Protein AF-A0A929W4K8-F1 (afdb_monomer_lite)

Radius of gyration: 15.72 Å; chains: 1; bounding box: 35×39×40 Å

Foldseek 3Di:
DLVLLLVLCLLLLNQDLVFQQQWFDDDPQWTWDQRPVHRDIDTAHHDPSNVVSLVVQQDDDGTSGCQQPPHDPVVSQVVSLVVQLPDPDPCSNVDHSNVSNVLLLVLLVVVVLDPVLNCVSVVHDPPDPVNVPDDDDVVSVNVSSVVSCCCVPVVD

Secondary structure (DSSP, 8-state):
-HHHHHHHHHHTTS--HHHHTT----BTTEEEEE-TTT--EEEEE--HHHHHHHHHTB--TT-SB-TTTTS-HHHHHHHHHHHHHTSSSTTGGG--TTHHHHHHHHHHHHTT--HHHHHHHTT----SGGGGT----THHHHHHHHHHHHHHHT--

Structure (mmCIF, N/CA/C/O backbone):
data_AF-A0A929W4K8-F1
#
_entry.id   AF-A0A929W4K8-F1
#
loop_
_atom_site.group_PDB
_atom_site.id
_atom_site.type_symbol
_atom_site.label_atom_id
_atom_site.label_alt_id
_atom_site.label_comp_id
_atom_site.label_asym_id
_atom_site.label_entity_id
_atom_site.label_seq_id
_atom_site.pdbx_PDB_ins_code
_atom_site.Cartn_x
_atom_site.Cartn_y
_atom_site.Cartn_z
_atom_site.occupancy
_atom_site.B_iso_or_equiv
_atom_site.auth_seq_id
_atom_site.auth_comp_id
_atom_site.auth_asym_id
_atom_site.auth_atom_id
_atom_site.pdbx_PDB_model_num
ATOM 1 N N . MET A 1 1 ? -1.046 -11.020 11.964 1.00 89.56 1 MET A N 1
ATOM 2 C CA . MET A 1 1 ? -1.303 -9.561 11.893 1.00 89.56 1 MET A CA 1
ATOM 3 C C . MET A 1 1 ? -0.158 -8.805 11.230 1.00 89.56 1 MET A C 1
ATOM 5 O O . MET A 1 1 ? -0.407 -8.251 10.179 1.00 89.56 1 MET A O 1
ATOM 9 N N . ALA A 1 2 ? 1.068 -8.761 11.778 1.00 95.50 2 ALA A N 1
ATOM 10 C CA . ALA A 1 2 ? 2.156 -7.945 11.204 1.00 95.50 2 ALA A CA 1
ATOM 11 C C . ALA A 1 2 ? 2.430 -8.232 9.714 1.00 95.50 2 ALA A C 1
ATOM 13 O O . ALA A 1 2 ? 2.463 -7.302 8.911 1.00 95.50 2 ALA A O 1
ATOM 14 N N . LEU A 1 3 ? 2.513 -9.514 9.341 1.00 95.94 3 LEU A N 1
ATOM 15 C CA . LEU A 1 3 ? 2.639 -9.936 7.944 1.00 95.94 3 LEU A CA 1
ATOM 16 C C . LEU A 1 3 ? 1.450 -9.489 7.078 1.00 95.94 3 LEU A C 1
ATOM 18 O O . LEU A 1 3 ? 1.652 -9.049 5.957 1.00 95.94 3 LEU A O 1
ATOM 22 N N . ASP A 1 4 ? 0.223 -9.547 7.594 1.00 97.12 4 ASP A N 1
ATOM 23 C CA . ASP A 1 4 ? -0.969 -9.124 6.848 1.00 97.12 4 ASP A CA 1
ATOM 24 C C . ASP A 1 4 ? -1.026 -7.601 6.667 1.00 97.12 4 ASP A C 1
ATOM 26 O O . ASP A 1 4 ? -1.423 -7.126 5.609 1.00 97.12 4 ASP A O 1
ATOM 30 N N . VAL A 1 5 ? -0.566 -6.826 7.657 1.00 97.25 5 VAL A N 1
ATOM 31 C CA . VAL A 1 5 ? -0.396 -5.369 7.522 1.00 97.25 5 VAL A CA 1
ATOM 32 C C . VAL A 1 5 ? 0.649 -5.061 6.447 1.00 97.25 5 VAL A C 1
ATOM 34 O O . VAL A 1 5 ? 0.425 -4.191 5.608 1.00 97.25 5 VAL A O 1
ATOM 37 N N . PHE A 1 6 ? 1.777 -5.777 6.449 1.00 97.75 6 PHE A N 1
ATOM 38 C CA . PHE A 1 6 ? 2.817 -5.632 5.430 1.00 97.75 6 PHE A CA 1
ATOM 39 C C . PHE A 1 6 ? 2.302 -5.999 4.034 1.00 97.75 6 PHE A C 1
ATOM 41 O O . PHE A 1 6 ? 2.474 -5.223 3.098 1.00 97.75 6 PHE A O 1
ATOM 48 N N . ARG A 1 7 ? 1.610 -7.138 3.906 1.00 97.75 7 ARG A N 1
ATOM 49 C CA . ARG A 1 7 ? 0.981 -7.589 2.658 1.00 97.75 7 ARG A CA 1
ATOM 50 C C . ARG A 1 7 ? -0.026 -6.570 2.153 1.00 97.75 7 ARG A C 1
ATOM 52 O O . ARG A 1 7 ? 0.073 -6.161 1.007 1.00 97.75 7 ARG A O 1
ATOM 59 N N . LEU A 1 8 ? -0.945 -6.102 2.996 1.00 98.19 8 LEU A N 1
ATOM 60 C CA . LEU A 1 8 ? -1.926 -5.108 2.572 1.00 98.19 8 LEU A CA 1
ATOM 61 C C . LEU A 1 8 ? -1.257 -3.783 2.190 1.00 98.19 8 LEU A C 1
ATOM 63 O O . LEU A 1 8 ? -1.659 -3.168 1.209 1.00 98.19 8 LEU A O 1
ATOM 67 N N . SER A 1 9 ? -0.205 -3.367 2.906 1.00 97.88 9 SER A N 1
ATOM 68 C CA . SER A 1 9 ? 0.597 -2.210 2.499 1.00 97.88 9 SER A CA 1
ATOM 69 C C . SER A 1 9 ? 1.176 -2.410 1.096 1.00 97.88 9 SER A C 1
ATOM 71 O O . SER A 1 9 ? 0.989 -1.543 0.249 1.00 97.88 9 SER A O 1
ATOM 73 N N . PHE A 1 10 ? 1.805 -3.558 0.825 1.00 98.56 10 PHE A N 1
ATOM 74 C CA . PHE A 1 10 ? 2.369 -3.910 -0.482 1.00 98.56 10 PHE A CA 1
ATOM 75 C C . PHE A 1 10 ? 1.314 -3.944 -1.600 1.00 98.56 10 PHE A C 1
ATOM 77 O O . PHE A 1 10 ? 1.501 -3.284 -2.619 1.00 98.56 10 PHE A O 1
ATOM 84 N N . LEU A 1 11 ? 0.189 -4.637 -1.387 1.00 98.56 11 LEU A N 1
ATOM 85 C CA . LEU A 1 11 ? -0.920 -4.759 -2.349 1.00 98.56 11 LEU A CA 1
ATOM 86 C C . LEU A 1 11 ? -1.555 -3.401 -2.692 1.00 98.56 11 LEU A C 1
ATOM 88 O O . LEU A 1 11 ? -2.103 -3.216 -3.778 1.00 98.56 11 LEU A O 1
ATOM 92 N N . LEU A 1 12 ? -1.461 -2.441 -1.769 1.00 97.94 12 LEU A N 1
ATOM 93 C CA . LEU A 1 12 ? -1.880 -1.053 -1.946 1.00 97.94 12 LEU A CA 1
ATOM 94 C C . LEU A 1 12 ? -0.695 -0.134 -2.298 1.00 97.94 12 LEU A C 1
ATOM 96 O O . LEU A 1 12 ? -0.652 1.022 -1.870 1.00 97.94 12 LEU A O 1
ATOM 100 N N . ILE A 1 13 ? 0.274 -0.640 -3.072 1.00 97.75 13 ILE A N 1
ATOM 101 C CA . ILE A 1 13 ? 1.399 0.126 -3.643 1.00 97.75 13 ILE A CA 1
ATOM 102 C C . ILE A 1 13 ? 2.283 0.750 -2.543 1.00 97.75 13 ILE A C 1
ATOM 104 O O . ILE A 1 13 ? 2.755 1.891 -2.594 1.00 97.75 13 ILE A O 1
ATOM 108 N N . GLY A 1 14 ? 2.492 -0.003 -1.466 1.00 96.75 14 GLY A N 1
ATOM 109 C CA . GLY A 1 14 ? 3.287 0.432 -0.324 1.00 96.75 14 GLY A CA 1
ATOM 110 C C . GLY A 1 14 ? 2.713 1.662 0.378 1.00 96.75 14 GLY A C 1
ATOM 111 O O . GLY A 1 14 ? 3.471 2.571 0.731 1.00 96.75 14 GLY A O 1
ATOM 112 N N . ILE A 1 15 ? 1.391 1.754 0.545 1.00 96.12 15 ILE A N 1
ATOM 113 C CA . ILE A 1 15 ? 0.732 2.809 1.336 1.00 96.12 15 ILE A CA 1
ATOM 114 C C . ILE A 1 15 ? 1.411 2.973 2.708 1.00 96.12 15 ILE A C 1
ATOM 116 O O . ILE A 1 15 ? 1.808 1.989 3.341 1.00 96.12 15 ILE A O 1
ATOM 120 N N . ASN A 1 16 ? 1.581 4.219 3.181 1.00 93.31 16 ASN A N 1
ATOM 121 C CA . ASN A 1 16 ? 2.207 4.427 4.491 1.00 93.31 16 ASN A CA 1
ATOM 122 C C . ASN A 1 16 ? 1.296 3.893 5.608 1.00 93.31 16 ASN A C 1
ATOM 124 O O . ASN A 1 16 ? 0.077 4.002 5.497 1.00 93.31 16 ASN A O 1
ATOM 128 N N . PRO A 1 17 ? 1.852 3.455 6.748 1.00 93.56 17 PRO A N 1
ATOM 129 C CA . PRO A 1 17 ? 1.045 2.900 7.833 1.00 93.56 17 PRO A CA 1
ATOM 130 C C . PRO A 1 17 ? 0.028 3.886 8.419 1.00 93.56 17 PRO A C 1
ATOM 132 O O . PRO A 1 17 ? -1.072 3.477 8.769 1.00 93.56 17 PRO A O 1
ATOM 135 N N . VAL A 1 18 ? 0.379 5.175 8.516 1.00 92.69 18 VAL A N 1
ATOM 136 C CA . VAL A 1 18 ? -0.538 6.225 8.999 1.00 92.69 18 VAL A CA 1
ATOM 137 C C . VAL A 1 18 ? -1.742 6.403 8.077 1.00 92.69 18 VAL A C 1
ATOM 139 O O . VAL A 1 18 ? -2.854 6.584 8.558 1.00 92.69 18 VAL A O 1
ATOM 142 N N . ASP A 1 19 ? -1.520 6.303 6.765 1.00 94.44 19 ASP A N 1
ATOM 143 C CA . ASP A 1 19 ? -2.573 6.410 5.759 1.00 94.44 19 ASP A CA 1
ATOM 144 C C . ASP A 1 19 ? -3.429 5.130 5.768 1.00 94.44 19 ASP A C 1
ATOM 146 O O . ASP A 1 19 ? -4.653 5.199 5.750 1.00 94.44 19 ASP A O 1
ATOM 150 N N . LEU A 1 20 ? -2.784 3.963 5.895 1.00 95.25 20 LEU A N 1
ATOM 151 C CA . LEU A 1 20 ? -3.425 2.647 5.931 1.00 95.25 20 LEU A CA 1
ATOM 152 C C . LEU A 1 20 ? -4.441 2.520 7.075 1.00 95.25 20 LEU A C 1
ATOM 154 O O . LEU A 1 20 ? -5.570 2.098 6.848 1.00 95.25 20 LEU A O 1
ATOM 158 N N . VAL A 1 21 ? -4.073 2.910 8.301 1.00 92.75 21 VAL A N 1
ATOM 159 C CA . VAL A 1 21 ? -4.989 2.832 9.461 1.00 92.75 21 VAL A CA 1
ATOM 160 C C . VAL A 1 21 ? -6.093 3.895 9.439 1.00 92.75 21 VAL A C 1
ATOM 162 O O . VAL A 1 21 ? -7.045 3.809 10.215 1.00 92.75 21 VAL A O 1
ATOM 165 N N . ALA A 1 22 ? -5.957 4.907 8.580 1.00 92.38 22 ALA A N 1
ATOM 166 C CA . ALA A 1 22 ? -6.907 6.001 8.422 1.00 92.38 22 ALA A CA 1
ATOM 167 C C . ALA A 1 22 ? -7.845 5.820 7.216 1.00 92.38 22 ALA A C 1
ATOM 169 O O . ALA A 1 22 ? -8.688 6.686 6.987 1.00 92.38 22 ALA A O 1
ATOM 170 N N . LEU A 1 23 ? -7.715 4.726 6.452 1.00 95.19 23 LEU A N 1
ATOM 171 C CA . LEU A 1 23 ? -8.561 4.467 5.288 1.00 95.19 23 LEU A CA 1
ATOM 172 C C . LEU A 1 23 ? -10.048 4.465 5.662 1.00 95.19 23 LEU A C 1
ATOM 174 O O . LEU A 1 23 ? -10.455 3.849 6.649 1.00 95.19 23 LEU A O 1
ATOM 178 N N . GLY A 1 24 ? -10.847 5.137 4.834 1.00 94.38 24 GLY A N 1
ATOM 179 C CA . GLY A 1 24 ? -12.305 5.086 4.864 1.00 94.38 24 GLY A CA 1
ATOM 180 C C . GLY A 1 24 ? -12.863 4.003 3.941 1.00 94.38 24 GLY A C 1
ATOM 181 O O . GLY A 1 24 ? -12.113 3.256 3.310 1.00 94.38 24 GLY A O 1
ATOM 182 N N . ALA A 1 25 ? -14.192 3.920 3.867 1.00 94.44 25 ALA A N 1
ATOM 183 C CA . ALA A 1 25 ? -14.876 2.955 3.013 1.00 94.44 25 ALA A CA 1
ATOM 184 C C . ALA A 1 25 ? -14.434 3.083 1.535 1.00 94.44 25 ALA A C 1
ATOM 186 O O . ALA A 1 25 ? -14.315 4.206 1.038 1.00 94.44 25 ALA A O 1
ATOM 187 N N . PRO A 1 26 ? -14.209 1.962 0.824 1.00 95.06 26 PRO A N 1
ATOM 188 C CA . PRO A 1 26 ? -13.895 1.990 -0.596 1.00 95.06 26 PRO A CA 1
ATOM 189 C C . PRO A 1 26 ? -15.041 2.579 -1.419 1.00 95.06 26 PRO A C 1
ATOM 191 O O . PRO A 1 26 ? -16.213 2.358 -1.112 1.00 95.06 26 PRO A O 1
ATOM 194 N N . VAL A 1 27 ? -14.700 3.257 -2.510 1.00 93.31 27 VAL A N 1
ATOM 195 C CA . VAL A 1 27 ? -15.656 3.822 -3.471 1.00 93.31 27 VAL A CA 1
ATOM 196 C C . VAL A 1 27 ? -15.361 3.215 -4.837 1.00 93.31 27 VAL A C 1
ATOM 198 O O . VAL A 1 27 ? -14.218 3.232 -5.288 1.00 93.31 27 VAL A O 1
ATOM 201 N N . ASN A 1 28 ? -16.373 2.628 -5.482 1.00 93.56 28 ASN A N 1
ATOM 202 C CA . ASN A 1 28 ? -16.256 2.006 -6.810 1.00 93.56 28 ASN A CA 1
ATOM 203 C C . ASN A 1 28 ? -15.087 1.005 -6.934 1.00 93.56 28 ASN A C 1
ATOM 205 O O . ASN A 1 28 ? -14.361 0.995 -7.926 1.00 93.56 28 ASN A O 1
ATOM 209 N N . GLY A 1 29 ? -14.879 0.178 -5.901 1.00 95.25 29 GLY A N 1
ATOM 210 C CA . GLY A 1 29 ? -13.806 -0.824 -5.881 1.00 95.25 29 GLY A CA 1
ATOM 211 C C . GLY A 1 29 ? -12.401 -0.243 -5.693 1.00 95.25 29 GLY A C 1
ATOM 212 O O . GLY A 1 29 ? -11.421 -0.894 -6.047 1.00 95.25 29 GLY A O 1
ATOM 213 N N . ARG A 1 30 ? -12.273 0.978 -5.163 1.00 96.38 30 ARG A N 1
ATOM 214 C CA . ARG A 1 30 ? -10.986 1.650 -4.933 1.00 96.38 30 ARG A CA 1
ATOM 215 C C . ARG A 1 30 ? -10.894 2.184 -3.513 1.00 96.38 30 ARG A C 1
ATOM 217 O O . ARG A 1 30 ? -11.894 2.611 -2.941 1.00 96.38 30 ARG A O 1
ATOM 224 N N . VAL A 1 31 ? -9.686 2.203 -2.960 1.00 96.25 31 VAL A N 1
ATOM 225 C CA . VAL A 1 31 ? -9.387 2.992 -1.760 1.00 96.25 31 VAL A CA 1
ATOM 226 C C . VAL A 1 31 ? -8.853 4.349 -2.174 1.00 96.25 31 VAL A C 1
ATOM 228 O O . VAL A 1 31 ? -7.905 4.449 -2.957 1.00 96.25 31 VAL A O 1
ATOM 231 N N . GLU A 1 32 ? -9.459 5.394 -1.625 1.00 93.94 32 GLU A N 1
ATOM 232 C CA . GLU A 1 32 ? -9.086 6.775 -1.897 1.00 93.94 32 GLU A CA 1
ATOM 233 C C . GLU A 1 32 ? -8.694 7.474 -0.604 1.00 93.94 32 GLU A C 1
ATOM 235 O O . GLU A 1 32 ? -9.364 7.348 0.421 1.00 93.94 32 GLU A O 1
ATOM 240 N N . TYR A 1 33 ? -7.576 8.192 -0.633 1.00 93.31 33 TYR A N 1
ATOM 241 C CA . TYR A 1 33 ? -7.081 8.909 0.536 1.00 93.31 33 TYR A CA 1
ATOM 242 C C . TYR A 1 33 ? -6.173 10.066 0.134 1.00 93.31 33 TYR A C 1
ATOM 244 O O . TYR A 1 33 ? -5.527 10.060 -0.916 1.00 93.31 33 TYR A O 1
ATOM 252 N N . ARG A 1 34 ? -6.0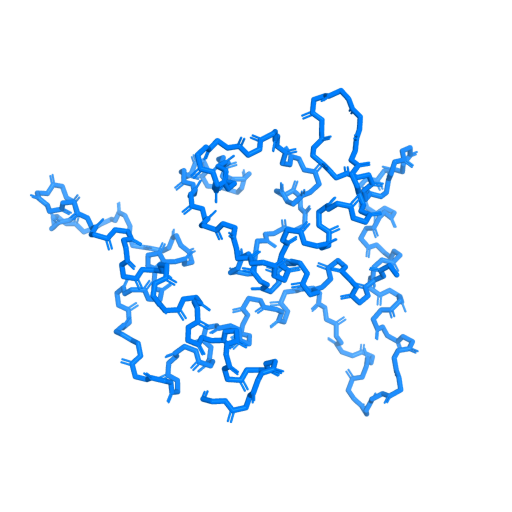91 11.076 1.002 1.00 91.56 34 ARG A N 1
ATOM 253 C CA . ARG A 1 34 ? -5.069 12.121 0.908 1.00 91.56 34 ARG A CA 1
ATOM 254 C C . ARG A 1 34 ? -3.888 11.717 1.766 1.00 91.56 34 ARG A C 1
ATOM 256 O O . ARG A 1 34 ? -4.031 11.528 2.968 1.00 91.56 34 ARG A O 1
ATOM 263 N N . ARG A 1 35 ? -2.718 11.591 1.146 1.00 89.38 35 ARG A N 1
ATOM 264 C CA . ARG A 1 35 ? -1.501 11.159 1.837 1.00 89.38 35 ARG A CA 1
ATOM 265 C C . ARG A 1 35 ? -1.123 12.150 2.936 1.00 89.38 35 ARG A C 1
ATOM 267 O O . ARG A 1 35 ? -0.841 13.306 2.630 1.00 89.38 35 ARG A O 1
ATOM 274 N N . ALA A 1 36 ? -0.996 11.692 4.177 1.00 90.38 36 ALA A N 1
ATOM 275 C CA . ALA A 1 36 ? -0.739 12.537 5.344 1.00 90.38 36 ALA A CA 1
ATOM 276 C C . ALA A 1 36 ? 0.507 13.429 5.195 1.00 90.38 36 ALA A C 1
ATOM 278 O O . ALA A 1 36 ? 0.506 14.579 5.617 1.00 90.38 36 ALA A O 1
ATOM 279 N N . LYS A 1 37 ? 1.571 12.923 4.553 1.00 84.88 37 LYS A N 1
ATOM 280 C CA . LYS A 1 37 ? 2.827 13.672 4.359 1.00 84.88 37 LYS A CA 1
ATOM 281 C C . LYS A 1 37 ? 2.718 14.809 3.333 1.00 84.88 37 LYS A C 1
ATOM 283 O O . LYS A 1 37 ? 3.472 15.767 3.429 1.00 84.88 37 LYS A O 1
ATOM 288 N N . THR A 1 38 ? 1.879 14.669 2.304 1.00 85.69 38 THR A N 1
ATOM 289 C CA . THR A 1 38 ? 1.941 15.530 1.101 1.00 85.69 38 THR A CA 1
ATOM 290 C C . THR A 1 38 ? 0.595 16.087 0.645 1.00 85.69 38 THR A C 1
ATOM 292 O O . THR A 1 38 ? 0.564 16.839 -0.317 1.00 85.69 38 THR A O 1
ATOM 295 N N . GLY A 1 39 ? -0.531 15.674 1.230 1.00 85.38 39 GLY A N 1
ATOM 296 C CA . GLY A 1 39 ? -1.885 16.096 0.834 1.00 85.38 39 GLY A CA 1
ATOM 297 C C . GLY A 1 39 ? -2.377 15.577 -0.529 1.00 85.38 39 GLY A C 1
ATOM 298 O O . GLY A 1 39 ? -3.574 15.654 -0.817 1.00 85.38 39 GLY A O 1
ATOM 299 N N . ARG A 1 40 ? -1.479 15.021 -1.359 1.00 84.88 40 ARG A N 1
ATOM 300 C CA . ARG A 1 40 ? -1.792 14.446 -2.678 1.00 84.88 40 ARG A CA 1
ATOM 301 C C . ARG A 1 40 ? -2.848 13.346 -2.560 1.00 84.88 40 ARG A C 1
ATOM 303 O O . ARG A 1 40 ? -2.753 12.487 -1.681 1.00 84.88 40 ARG A O 1
ATOM 310 N N . LEU A 1 41 ? -3.820 13.380 -3.469 1.00 87.06 41 LEU A N 1
ATOM 311 C CA . LEU A 1 41 ? -4.858 12.362 -3.590 1.00 87.06 41 LEU A CA 1
ATOM 312 C C . LEU A 1 41 ? -4.283 11.091 -4.227 1.00 87.06 41 LEU A C 1
ATOM 314 O O . LEU A 1 41 ? -3.623 11.144 -5.269 1.00 87.06 41 LEU A O 1
ATOM 318 N N . TYR A 1 42 ? -4.547 9.963 -3.583 1.00 90.19 42 TYR A N 1
ATOM 319 C CA . TYR A 1 42 ? -4.277 8.620 -4.073 1.00 90.19 42 TYR A CA 1
ATOM 320 C C . TYR A 1 42 ? -5.605 7.908 -4.297 1.00 90.19 42 TYR A C 1
ATOM 322 O O . TYR A 1 42 ? -6.536 8.079 -3.514 1.00 90.19 42 TYR A O 1
ATOM 330 N N . SER A 1 43 ? -5.662 7.104 -5.355 1.00 92.56 43 SER A N 1
ATOM 331 C CA . SER A 1 43 ? -6.790 6.233 -5.669 1.00 92.56 43 SER A CA 1
ATOM 332 C C . SER A 1 43 ? -6.223 4.919 -6.191 1.00 92.56 43 SER A C 1
ATOM 334 O O . SER A 1 43 ? -5.670 4.870 -7.293 1.00 92.56 43 SER A O 1
ATOM 336 N N . VAL A 1 44 ? -6.299 3.871 -5.375 1.00 95.88 44 VAL A N 1
ATOM 337 C CA . VAL A 1 44 ? -5.722 2.554 -5.674 1.00 95.88 44 VAL A CA 1
ATOM 338 C C . VAL A 1 44 ? -6.858 1.559 -5.844 1.00 95.88 44 VAL A C 1
ATOM 340 O O . VAL A 1 44 ? -7.712 1.436 -4.963 1.00 95.88 44 VAL A O 1
ATOM 343 N N . LYS A 1 45 ? -6.881 0.861 -6.982 1.00 97.44 45 LYS A N 1
ATOM 344 C CA . LYS A 1 45 ? -7.842 -0.212 -7.233 1.00 97.44 45 LYS A CA 1
ATOM 345 C C . LYS A 1 45 ? -7.663 -1.329 -6.205 1.00 97.44 45 LYS A C 1
ATOM 347 O O . LYS A 1 45 ? -6.540 -1.749 -5.929 1.00 97.44 45 LYS A O 1
ATOM 352 N N . LEU A 1 46 ? -8.770 -1.807 -5.651 1.00 98.06 46 LEU A N 1
ATOM 353 C CA . LEU A 1 46 ? -8.773 -2.978 -4.790 1.00 98.06 46 LEU A CA 1
ATOM 354 C C . LEU A 1 46 ? -8.765 -4.240 -5.640 1.00 98.06 46 LEU A C 1
ATOM 356 O O . LEU A 1 46 ? -9.746 -4.578 -6.297 1.00 98.06 46 LEU A O 1
ATOM 360 N N . GLU A 1 47 ? -7.640 -4.938 -5.594 1.00 98.25 47 GLU A N 1
ATOM 361 C CA . GLU A 1 47 ? -7.518 -6.286 -6.132 1.00 98.25 47 GLU A CA 1
ATOM 362 C C . GLU A 1 47 ? -8.120 -7.323 -5.155 1.00 98.25 47 GLU A C 1
ATOM 364 O O . GLU A 1 47 ? -8.277 -7.025 -3.957 1.00 98.25 47 GLU A O 1
ATOM 369 N N . P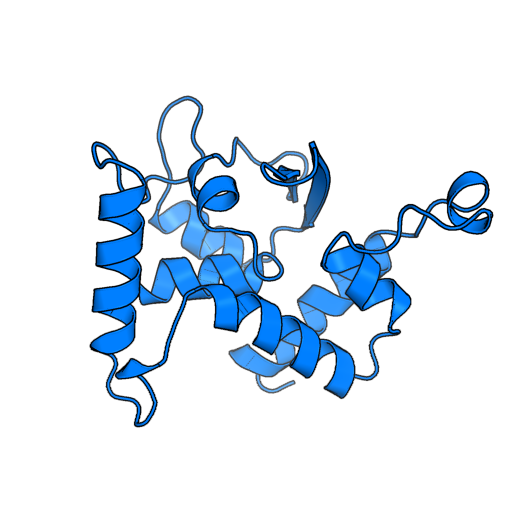RO A 1 48 ? -8.494 -8.529 -5.626 1.00 98.25 48 PRO A N 1
ATOM 370 C CA . PRO A 1 48 ? -9.143 -9.545 -4.793 1.00 98.25 48 PRO A CA 1
ATOM 371 C C . PRO A 1 48 ? -8.356 -9.891 -3.522 1.00 98.25 48 PRO A C 1
ATOM 373 O O . PRO A 1 48 ? -8.934 -10.006 -2.441 1.00 98.25 48 PRO A O 1
ATOM 376 N N . GLU A 1 49 ? -7.030 -9.970 -3.620 1.00 98.38 49 GLU A N 1
ATOM 377 C CA . GLU A 1 49 ? -6.137 -10.302 -2.510 1.00 98.38 49 GLU A CA 1
ATOM 378 C C . GLU A 1 49 ? -6.143 -9.211 -1.428 1.00 98.38 49 GLU A C 1
ATOM 380 O O . GLU A 1 49 ? -6.163 -9.504 -0.229 1.00 98.38 49 GLU A O 1
ATOM 385 N N . ALA A 1 50 ? -6.192 -7.938 -1.839 1.00 98.31 50 ALA A N 1
ATOM 386 C CA . ALA A 1 50 ? -6.313 -6.810 -0.916 1.00 98.31 50 ALA A CA 1
ATOM 387 C C . ALA A 1 50 ? -7.694 -6.797 -0.250 1.00 98.31 50 ALA A C 1
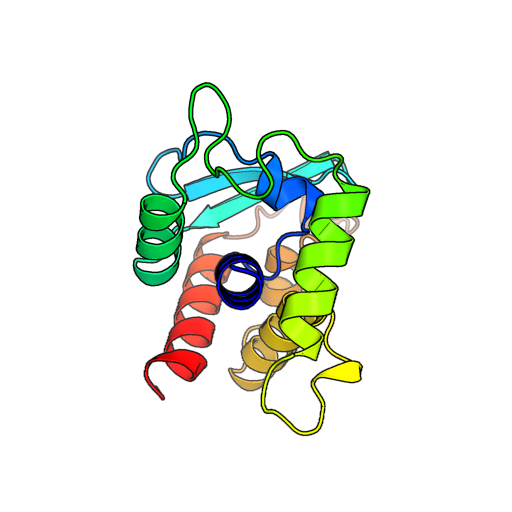ATOM 389 O O . ALA A 1 50 ? -7.803 -6.581 0.957 1.00 98.31 50 ALA A O 1
ATOM 390 N N . SER A 1 51 ? -8.741 -7.078 -1.028 1.00 98.00 51 SER A N 1
ATOM 391 C CA . SER A 1 51 ? -10.125 -7.134 -0.550 1.00 98.00 51 SER A CA 1
ATOM 392 C C . SER A 1 51 ? -10.321 -8.226 0.502 1.00 98.00 51 SER A C 1
ATOM 394 O O . SER A 1 51 ? -10.956 -7.978 1.524 1.00 98.00 51 SER A O 1
ATOM 396 N N . ALA A 1 52 ? -9.710 -9.399 0.314 1.00 98.00 52 ALA A N 1
ATOM 397 C CA . ALA A 1 52 ? -9.750 -10.487 1.289 1.00 98.00 52 ALA A CA 1
ATOM 398 C C . ALA A 1 52 ? -9.109 -10.094 2.634 1.00 98.00 52 ALA A C 1
ATOM 400 O O . ALA A 1 52 ? -9.646 -10.402 3.700 1.00 98.00 52 ALA A O 1
ATOM 401 N N . LEU A 1 53 ? -7.982 -9.370 2.607 1.00 97.81 53 LEU A N 1
ATOM 402 C CA . LEU A 1 53 ? -7.357 -8.848 3.826 1.00 97.81 53 LEU A CA 1
ATOM 403 C C . LEU A 1 53 ? -8.186 -7.737 4.477 1.00 97.81 53 LEU A C 1
ATOM 405 O O . LEU A 1 53 ? -8.279 -7.697 5.703 1.00 97.81 53 LEU A O 1
ATOM 409 N N . ILE A 1 54 ? -8.796 -6.858 3.679 1.00 96.94 54 ILE A N 1
ATOM 410 C CA . ILE A 1 54 ? -9.706 -5.824 4.182 1.00 96.94 54 ILE A CA 1
ATOM 411 C C . ILE A 1 54 ? -10.903 -6.461 4.887 1.00 96.94 54 ILE A C 1
ATOM 413 O O . ILE A 1 54 ? -11.252 -6.018 5.974 1.00 96.94 54 ILE A O 1
ATOM 417 N N . GLU A 1 55 ? -11.490 -7.518 4.322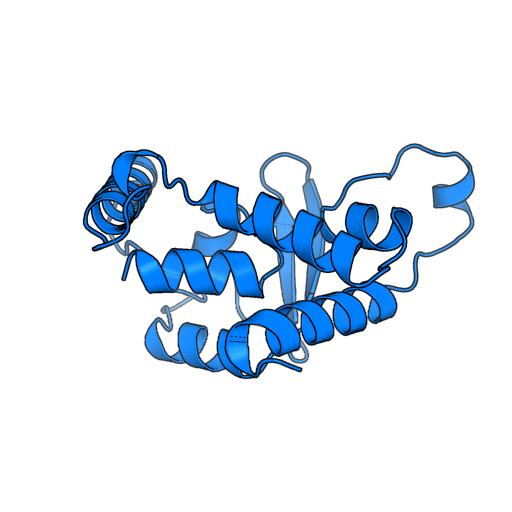 1.00 95.94 55 GLU A N 1
ATOM 418 C CA . GLU A 1 55 ? -12.603 -8.235 4.949 1.00 95.94 55 GLU A CA 1
ATOM 419 C C . GLU A 1 55 ? -12.180 -8.882 6.271 1.00 95.94 55 GLU A C 1
ATOM 421 O O . GLU A 1 55 ? -12.813 -8.672 7.304 1.00 95.94 55 GLU A O 1
ATOM 426 N N . LYS A 1 56 ? -11.045 -9.591 6.272 1.00 96.00 56 LYS A N 1
ATOM 427 C CA . LYS A 1 56 ? -10.484 -10.227 7.474 1.00 96.00 56 LYS A CA 1
ATOM 428 C C . LYS A 1 56 ? -10.262 -9.242 8.626 1.00 96.00 56 LYS A C 1
ATOM 430 O O . LYS A 1 56 ? -10.349 -9.626 9.791 1.00 96.00 56 LYS A O 1
ATOM 435 N N . TYR A 1 57 ? -9.928 -7.995 8.306 1.00 95.44 57 TYR A N 1
ATOM 436 C CA . TYR A 1 57 ? -9.604 -6.947 9.272 1.00 95.44 57 TYR A CA 1
ATOM 437 C C . TYR A 1 57 ? -10.593 -5.786 9.240 1.00 95.44 57 TYR A C 1
ATOM 439 O O . TYR A 1 57 ? -10.219 -4.663 9.581 1.00 95.44 57 TYR A O 1
ATOM 447 N N . ARG A 1 58 ? -11.839 -6.043 8.833 1.00 94.94 58 ARG A N 1
ATOM 448 C CA . ARG A 1 58 ? -12.861 -5.013 8.671 1.00 94.94 58 ARG A CA 1
ATOM 449 C C . ARG A 1 58 ? -13.047 -4.219 9.964 1.00 94.94 58 ARG A C 1
ATOM 451 O O . ARG A 1 58 ? -13.309 -4.770 11.031 1.00 94.94 58 ARG A O 1
ATOM 458 N N . GLY A 1 59 ? -12.879 -2.907 9.850 1.00 91.88 59 GLY A N 1
ATOM 459 C CA . GLY A 1 59 ? -13.110 -1.951 10.925 1.00 91.88 59 GLY A CA 1
ATOM 460 C C . GLY A 1 59 ? -14.596 -1.665 11.148 1.00 91.88 59 GLY A C 1
ATOM 461 O O . GLY A 1 59 ? -15.476 -2.234 10.504 1.00 91.88 59 GLY A O 1
ATOM 462 N N . ALA A 1 60 ? -14.874 -0.744 12.070 1.00 85.62 60 ALA A N 1
ATOM 463 C CA . ALA A 1 60 ? -16.228 -0.268 12.348 1.00 85.62 60 ALA A CA 1
ATOM 464 C C . ALA A 1 60 ? -16.302 1.260 12.243 1.00 85.62 60 ALA A C 1
ATOM 466 O O . ALA A 1 60 ? -15.312 1.961 12.479 1.00 85.62 60 ALA A O 1
ATOM 467 N N . GLY A 1 61 ? -17.496 1.777 11.949 1.00 85.31 61 GLY A N 1
ATOM 468 C CA . GLY A 1 61 ? -17.732 3.211 11.797 1.00 85.31 61 GLY A CA 1
ATOM 469 C C . GLY A 1 61 ? -16.973 3.785 10.599 1.00 85.31 61 GLY A C 1
ATOM 470 O O . GLY A 1 61 ? -17.073 3.269 9.492 1.00 85.31 61 GLY A O 1
ATOM 471 N N . ALA A 1 62 ? -16.209 4.856 10.823 1.00 85.19 62 ALA A N 1
ATOM 472 C CA . ALA A 1 62 ? -15.517 5.587 9.757 1.00 85.19 62 ALA A CA 1
ATOM 473 C C . ALA A 1 62 ? -14.202 4.941 9.274 1.00 85.19 62 ALA A C 1
ATOM 475 O O . ALA A 1 62 ? -13.631 5.411 8.293 1.00 85.19 62 ALA A O 1
ATOM 476 N N . ARG A 1 63 ? -13.691 3.904 9.957 1.00 90.31 63 ARG A N 1
ATOM 477 C CA . ARG A 1 63 ? -12.422 3.248 9.599 1.00 90.31 63 ARG A CA 1
ATOM 478 C C . ARG A 1 63 ? -12.666 1.935 8.875 1.00 90.31 63 ARG A C 1
ATOM 480 O O . ARG A 1 63 ? -13.374 1.070 9.385 1.00 90.31 63 ARG A O 1
ATOM 487 N N . LEU A 1 64 ? -11.999 1.765 7.739 1.00 93.62 64 LEU A N 1
ATOM 488 C CA . LEU A 1 64 ? -12.045 0.549 6.933 1.00 93.62 64 LEU A CA 1
ATOM 489 C C . LEU A 1 64 ? -11.401 -0.651 7.627 1.00 93.62 64 LEU A C 1
ATOM 491 O O . LEU A 1 64 ? -11.874 -1.770 7.464 1.00 93.62 64 LEU A O 1
ATOM 495 N N . LEU A 1 65 ? -10.326 -0.419 8.382 1.00 94.31 65 LEU A N 1
ATOM 496 C CA . LEU A 1 65 ? -9.500 -1.468 8.975 1.00 94.31 65 LEU A CA 1
ATOM 497 C C . LEU A 1 65 ? -9.459 -1.341 10.495 1.00 94.31 65 LEU A C 1
ATOM 499 O O . LEU A 1 65 ? -9.339 -0.240 11.034 1.00 94.31 65 LEU A O 1
ATOM 503 N N . ASP A 1 66 ? -9.465 -2.483 11.178 1.00 91.94 66 ASP A N 1
ATOM 504 C CA . ASP A 1 66 ? -9.347 -2.576 12.635 1.00 91.94 66 ASP A CA 1
ATOM 505 C C . ASP A 1 66 ? -7.909 -2.721 13.145 1.00 91.94 66 ASP A C 1
ATOM 507 O O . ASP A 1 66 ? -7.640 -3.124 14.281 1.00 91.94 66 ASP A O 1
ATOM 511 N N . PHE A 1 67 ? -6.944 -2.390 12.293 1.00 88.88 67 PHE A N 1
ATOM 512 C CA . PHE A 1 67 ? -5.532 -2.447 12.628 1.00 88.88 67 PHE A CA 1
ATOM 513 C C . PHE A 1 67 ? -5.203 -1.556 13.825 1.00 88.88 67 PHE A C 1
ATOM 515 O O . PHE A 1 67 ? -5.255 -0.329 13.761 1.00 88.88 67 PHE A O 1
ATOM 522 N N . GLY A 1 68 ? -4.827 -2.197 14.934 1.00 74.25 68 GLY A N 1
ATOM 523 C CA . GLY A 1 68 ? -4.428 -1.497 16.148 1.00 74.25 68 GLY A CA 1
ATOM 524 C C . GLY A 1 68 ? -5.562 -0.720 16.819 1.00 74.25 68 GLY A C 1
ATOM 525 O O . GLY A 1 68 ? -5.282 0.317 17.421 1.00 74.25 68 GLY A O 1
ATOM 526 N N . ARG A 1 69 ? -6.821 -1.192 16.743 1.00 77.12 69 ARG A N 1
ATOM 527 C CA . ARG A 1 69 ? -7.939 -0.613 17.513 1.00 77.12 69 ARG A CA 1
ATOM 528 C C . ARG A 1 69 ? -7.535 -0.387 18.971 1.00 77.12 69 ARG A C 1
ATOM 530 O O . ARG A 1 69 ? -6.992 -1.272 19.627 1.00 77.12 69 ARG A O 1
ATOM 537 N N . GLY A 1 70 ? -7.801 0.822 19.464 1.00 80.00 70 GLY A N 1
ATOM 538 C CA . GLY A 1 70 ? -7.503 1.222 20.842 1.00 80.00 70 GLY A CA 1
ATOM 539 C C . GLY A 1 70 ? -6.018 1.442 21.150 1.00 80.00 70 GLY A C 1
ATOM 540 O O . GLY A 1 70 ? -5.688 1.775 22.284 1.00 80.00 70 GLY A O 1
ATOM 541 N N . LEU A 1 71 ? -5.113 1.291 20.176 1.00 86.06 71 LEU A N 1
ATOM 542 C CA . LEU A 1 71 ? -3.685 1.527 20.373 1.00 86.06 71 LEU A CA 1
ATOM 543 C C . LEU A 1 71 ? -3.262 2.911 19.863 1.00 86.06 71 LEU A C 1
ATOM 545 O O . LEU A 1 71 ? -3.689 3.337 18.786 1.00 86.06 71 LEU A O 1
ATOM 549 N N . PRO A 1 72 ? -2.330 3.586 20.559 1.00 91.56 72 PRO A N 1
ATOM 550 C CA . PRO A 1 72 ? -1.589 4.694 19.976 1.00 91.56 72 PRO A CA 1
ATOM 551 C C . PRO A 1 72 ? -0.848 4.244 18.709 1.00 91.56 72 PRO A C 1
ATOM 553 O O . PRO A 1 72 ? -0.254 3.163 18.681 1.00 91.56 72 PRO A O 1
ATOM 556 N N . TYR A 1 73 ? -0.804 5.102 17.687 1.00 90.50 73 TYR A N 1
ATOM 557 C CA . TYR A 1 73 ? -0.146 4.809 16.404 1.00 90.50 73 TYR A CA 1
ATOM 558 C C . TYR A 1 73 ? 1.301 4.305 16.558 1.00 90.50 73 TYR A C 1
ATOM 560 O O . TYR A 1 73 ? 1.695 3.330 15.919 1.00 90.50 73 TYR A O 1
ATOM 568 N N . LYS 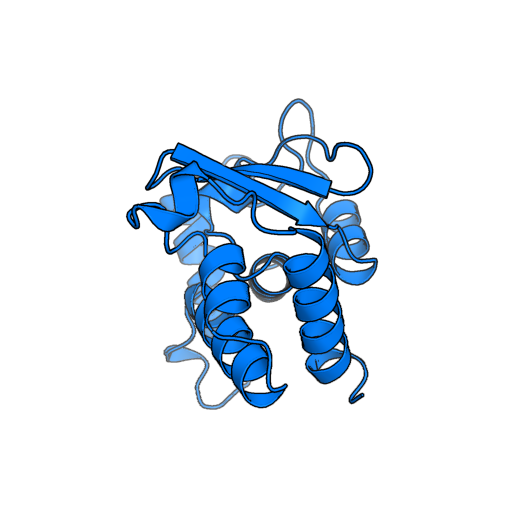A 1 74 ? 2.087 4.916 17.459 1.00 93.00 74 LYS A N 1
ATOM 569 C CA . LYS A 1 74 ? 3.465 4.480 17.749 1.00 93.00 74 LYS A CA 1
ATOM 570 C C . LYS A 1 74 ? 3.513 3.029 18.240 1.00 93.00 74 LYS A C 1
ATOM 572 O O . LYS A 1 74 ? 4.334 2.252 17.769 1.00 93.00 74 LYS A O 1
ATOM 577 N N . THR A 1 75 ? 2.609 2.647 19.140 1.00 94.19 75 THR A N 1
ATOM 578 C CA . THR A 1 75 ? 2.507 1.275 19.656 1.00 94.19 75 THR A CA 1
ATOM 579 C C . THR A 1 75 ? 2.092 0.294 18.566 1.00 94.19 75 THR A C 1
ATOM 581 O O . THR A 1 75 ? 2.653 -0.798 18.490 1.00 94.19 75 THR A O 1
ATOM 584 N N . PHE A 1 76 ? 1.144 0.680 17.705 1.00 93.69 76 PHE A N 1
ATOM 585 C CA . PHE A 1 76 ? 0.771 -0.115 16.534 1.00 93.69 76 PHE A CA 1
ATOM 586 C C . PHE A 1 76 ? 1.990 -0.395 15.645 1.00 93.69 76 PHE A C 1
ATOM 588 O O . PHE A 1 76 ? 2.278 -1.558 15.367 1.00 93.69 76 PHE A O 1
ATOM 595 N N . LEU A 1 77 ? 2.756 0.640 15.284 1.00 94.69 77 LEU A N 1
ATOM 596 C CA . LEU A 1 77 ? 3.968 0.479 14.481 1.00 94.69 77 LEU A CA 1
ATOM 597 C C . LEU A 1 77 ? 4.998 -0.436 15.143 1.00 94.69 77 LEU A C 1
ATOM 599 O O . LEU A 1 77 ? 5.489 -1.354 14.494 1.00 94.69 77 LEU A O 1
ATOM 603 N N . VAL A 1 78 ? 5.288 -0.236 16.433 1.00 95.31 78 VAL A N 1
ATOM 604 C CA . VAL A 1 78 ? 6.237 -1.088 17.170 1.00 95.31 78 VAL A CA 1
ATOM 605 C C . VAL A 1 78 ? 5.802 -2.555 17.133 1.00 95.31 78 VAL A C 1
ATOM 607 O O . VAL A 1 78 ? 6.639 -3.436 16.949 1.00 95.31 78 VAL A O 1
ATOM 610 N N . ARG A 1 79 ? 4.501 -2.839 17.278 1.00 95.19 79 ARG A N 1
ATOM 611 C CA . ARG A 1 79 ? 3.973 -4.211 17.204 1.00 95.19 79 ARG A CA 1
ATOM 612 C C . ARG A 1 79 ? 4.101 -4.807 15.805 1.00 95.19 79 ARG A C 1
ATOM 614 O O . ARG A 1 79 ? 4.440 -5.981 15.694 1.00 95.19 79 ARG A O 1
ATOM 621 N N . VAL A 1 80 ? 3.850 -4.019 14.759 1.00 96.56 80 VAL A N 1
ATOM 622 C CA . VAL A 1 80 ? 4.046 -4.465 13.373 1.00 96.56 80 VAL A CA 1
ATOM 623 C C . VAL A 1 80 ? 5.518 -4.786 13.131 1.00 96.56 80 VAL A C 1
ATOM 625 O O . VAL A 1 80 ? 5.814 -5.903 12.728 1.00 96.56 80 VAL A O 1
ATOM 628 N N . THR A 1 81 ? 6.440 -3.877 13.456 1.00 97.12 81 THR A N 1
ATOM 629 C CA . THR A 1 81 ? 7.885 -4.101 13.290 1.00 97.12 81 THR A CA 1
ATOM 630 C C . THR A 1 81 ? 8.360 -5.338 14.049 1.00 97.12 81 THR A C 1
ATOM 632 O O . THR A 1 81 ? 8.977 -6.212 13.454 1.00 97.12 81 THR A O 1
ATOM 635 N N . ARG A 1 82 ? 7.999 -5.487 15.332 1.00 97.25 82 ARG A N 1
ATOM 636 C CA . ARG A 1 82 ? 8.360 -6.685 16.113 1.00 97.25 82 ARG A CA 1
ATOM 637 C C . ARG A 1 82 ? 7.840 -7.976 15.484 1.00 97.25 82 ARG A C 1
ATOM 639 O O . ARG A 1 82 ? 8.559 -8.964 15.467 1.00 97.25 82 ARG A O 1
ATOM 646 N N . GLY A 1 83 ? 6.613 -7.962 14.963 1.00 97.25 83 GLY A N 1
ATOM 647 C CA . GLY A 1 83 ? 6.039 -9.129 14.297 1.00 97.25 83 GLY A CA 1
ATOM 648 C C . GLY A 1 83 ? 6.649 -9.431 12.924 1.00 97.25 83 GLY A C 1
ATOM 649 O O . GLY A 1 83 ? 6.569 -10.569 12.481 1.00 97.25 83 GLY A O 1
ATOM 650 N N . LEU A 1 84 ? 7.246 -8.445 12.244 1.00 97.81 84 LEU A N 1
ATOM 651 C CA . LEU A 1 84 ? 8.053 -8.686 11.041 1.00 97.81 84 LEU A CA 1
ATOM 652 C C . LEU A 1 84 ? 9.424 -9.260 11.404 1.00 97.81 84 LEU A C 1
ATOM 654 O O . LEU A 1 84 ? 9.890 -10.185 10.750 1.00 97.81 84 LEU A O 1
ATOM 658 N N . HIS A 1 85 ? 10.030 -8.772 12.487 1.00 98.25 85 HIS A N 1
ATOM 659 C CA . HIS A 1 85 ? 11.320 -9.264 12.970 1.00 98.25 85 HIS A CA 1
ATOM 660 C C . HIS A 1 85 ? 11.261 -10.687 13.539 1.00 98.25 85 HIS A C 1
ATOM 662 O O . HIS A 1 85 ? 12.297 -11.323 13.681 1.00 98.25 85 HIS A O 1
ATOM 668 N N . SER A 1 86 ? 10.068 -11.194 13.862 1.00 97.62 86 SER A N 1
ATOM 669 C CA . SER A 1 86 ? 9.863 -12.573 14.316 1.00 97.62 86 SER A CA 1
ATOM 670 C C . SER A 1 86 ? 9.582 -13.563 13.180 1.00 97.62 86 SER A C 1
ATOM 672 O O . SER A 1 86 ? 9.178 -14.689 13.459 1.00 97.62 86 SER A O 1
ATOM 674 N N . LEU A 1 87 ? 9.676 -13.143 11.916 1.00 96.75 87 LEU A N 1
ATOM 675 C CA . LEU A 1 87 ? 9.514 -14.045 10.776 1.00 96.75 87 LEU A CA 1
ATOM 676 C C . LEU A 1 87 ? 10.741 -14.952 10.637 1.00 96.75 87 LEU A C 1
ATOM 678 O O . LEU A 1 87 ? 11.864 -14.523 10.884 1.00 96.75 87 LEU A O 1
ATOM 682 N N . ASP A 1 88 ? 10.521 -16.187 10.193 1.00 96.88 88 ASP A N 1
ATOM 683 C CA . ASP A 1 88 ? 11.586 -17.165 9.948 1.00 96.88 88 ASP A CA 1
ATOM 684 C C . ASP A 1 88 ? 12.235 -16.934 8.573 1.00 96.88 88 ASP A C 1
ATOM 686 O O . ASP A 1 88 ? 12.063 -17.698 7.626 1.00 96.88 88 ASP A O 1
ATOM 690 N N . VAL A 1 89 ? 12.896 -15.783 8.429 1.00 95.25 89 VAL A N 1
ATOM 691 C CA . VAL A 1 89 ? 13.656 -15.396 7.234 1.00 95.25 89 VAL A CA 1
ATOM 692 C C . VAL A 1 89 ? 14.970 -14.734 7.659 1.00 95.25 89 VAL A C 1
ATOM 694 O O . VAL A 1 89 ? 14.990 -14.001 8.650 1.00 95.25 89 VAL A O 1
ATOM 697 N N . PRO A 1 90 ? 16.078 -14.928 6.919 1.00 96.94 90 PRO A N 1
ATOM 698 C CA . PRO A 1 90 ? 17.412 -14.519 7.373 1.00 96.94 90 PRO A CA 1
ATOM 699 C C . PRO A 1 90 ? 17.569 -13.003 7.571 1.00 96.94 90 PRO A C 1
ATOM 701 O O . PRO A 1 90 ? 18.410 -12.567 8.347 1.00 96.94 90 PRO A O 1
ATOM 704 N N . PHE A 1 91 ? 16.738 -12.202 6.905 1.00 95.88 91 PHE A N 1
ATOM 705 C CA . PHE A 1 91 ? 16.745 -10.738 6.969 1.00 95.88 91 PHE A CA 1
ATOM 706 C C . PHE A 1 91 ? 15.634 -10.161 7.866 1.00 95.88 91 PHE A C 1
ATOM 708 O O . PHE A 1 91 ? 15.362 -8.962 7.820 1.00 95.88 91 PHE A O 1
ATOM 715 N N . ALA A 1 92 ? 14.950 -10.981 8.678 1.00 97.00 92 ALA A N 1
ATOM 716 C CA . ALA A 1 92 ? 13.777 -10.544 9.442 1.00 97.00 92 ALA A CA 1
ATOM 717 C C . ALA A 1 92 ? 14.062 -9.328 10.339 1.00 97.00 92 ALA A C 1
ATOM 719 O O . ALA A 1 92 ? 13.250 -8.406 10.397 1.00 97.00 92 ALA A O 1
ATOM 720 N N . ALA A 1 93 ? 15.230 -9.289 10.987 1.00 96.50 93 ALA A N 1
ATOM 721 C CA . ALA A 1 93 ? 15.633 -8.212 11.894 1.00 96.50 93 ALA A CA 1
ATOM 722 C C . ALA A 1 93 ? 15.770 -6.829 11.221 1.00 96.50 93 ALA A C 1
ATOM 724 O O . ALA A 1 93 ? 15.798 -5.814 11.918 1.00 96.50 93 ALA A O 1
ATOM 725 N N . GLU A 1 94 ? 15.847 -6.783 9.889 1.00 96.50 94 GLU A N 1
ATOM 726 C CA . GLU A 1 94 ? 15.962 -5.557 9.089 1.00 96.50 94 GLU A CA 1
ATOM 727 C C . GLU A 1 94 ? 14.615 -5.116 8.494 1.00 96.50 94 GLU A C 1
ATOM 729 O O . GLU A 1 94 ? 14.483 -4.000 7.975 1.00 96.50 94 GLU A O 1
ATOM 734 N N . LEU A 1 95 ? 13.596 -5.981 8.562 1.00 96.62 95 LEU A N 1
ATOM 735 C CA . LEU A 1 95 ? 12.311 -5.741 7.923 1.00 96.62 95 LEU A CA 1
ATOM 736 C C . LEU A 1 95 ? 11.571 -4.573 8.562 1.00 96.62 95 LEU A C 1
ATOM 738 O O . LEU A 1 95 ? 11.081 -4.622 9.689 1.00 96.62 95 LEU A O 1
ATOM 742 N N . THR A 1 96 ? 11.336 -3.548 7.752 1.00 95.62 96 THR A N 1
ATOM 743 C CA . THR A 1 96 ? 10.375 -2.495 8.075 1.00 95.62 96 THR A CA 1
ATOM 744 C C . THR A 1 96 ? 9.211 -2.534 7.101 1.00 95.62 96 THR A C 1
ATOM 746 O O . THR A 1 96 ? 9.334 -2.983 5.964 1.00 95.62 96 THR A O 1
ATOM 749 N N . ILE A 1 97 ? 8.067 -1.986 7.507 1.00 94.44 97 ILE A N 1
ATOM 750 C CA . ILE A 1 97 ? 6.895 -1.870 6.627 1.00 94.44 97 ILE A CA 1
ATOM 751 C C . ILE A 1 97 ? 7.179 -1.094 5.329 1.00 94.44 97 ILE A C 1
ATOM 753 O O . ILE A 1 97 ? 6.526 -1.317 4.314 1.00 94.44 97 ILE A O 1
ATOM 757 N N . TYR A 1 98 ? 8.196 -0.227 5.326 1.00 94.81 98 TYR A N 1
ATOM 758 C CA . TYR A 1 98 ? 8.599 0.538 4.147 1.00 94.81 98 TYR A CA 1
ATOM 759 C C . TYR A 1 98 ? 9.239 -0.322 3.053 1.00 94.81 98 TYR A C 1
ATOM 761 O O . TYR A 1 98 ? 9.211 0.081 1.889 1.00 94.81 98 TYR A O 1
ATOM 769 N N . TRP A 1 99 ? 9.736 -1.519 3.385 1.00 96.75 99 TRP A N 1
ATOM 770 C CA . TRP A 1 99 ? 10.223 -2.466 2.381 1.00 96.75 99 TRP A CA 1
ATOM 771 C C . TRP A 1 99 ? 9.126 -2.848 1.387 1.00 96.75 99 TRP A C 1
ATOM 773 O O . TRP A 1 99 ? 9.444 -3.061 0.224 1.00 96.75 99 TRP A O 1
ATOM 783 N N . GLY A 1 100 ? 7.846 -2.844 1.784 1.00 96.31 100 GLY A N 1
ATOM 784 C CA . GLY A 1 100 ? 6.734 -3.100 0.865 1.00 96.31 100 GLY A CA 1
ATOM 785 C C . GLY A 1 100 ? 6.710 -2.115 -0.308 1.00 96.31 100 GLY A C 1
ATOM 786 O O . GLY A 1 100 ? 6.627 -2.527 -1.461 1.00 96.31 100 GLY A O 1
ATOM 787 N N . ARG A 1 101 ? 6.890 -0.813 -0.043 1.00 96.31 101 ARG A N 1
ATOM 788 C CA . ARG A 1 101 ? 6.954 0.211 -1.100 1.00 96.31 101 ARG A CA 1
ATOM 789 C C . ARG A 1 101 ? 8.173 0.038 -2.000 1.00 96.31 101 ARG A C 1
ATOM 791 O O . ARG A 1 101 ? 8.046 0.128 -3.218 1.00 96.31 101 ARG A O 1
ATOM 798 N N . HIS A 1 102 ? 9.346 -0.165 -1.401 1.00 96.56 102 HIS A N 1
ATOM 799 C CA . HIS A 1 102 ? 10.586 -0.325 -2.161 1.00 96.56 102 HIS A CA 1
ATOM 800 C C . HIS A 1 102 ? 10.536 -1.574 -3.040 1.00 96.56 102 HIS A C 1
ATOM 802 O O . HIS A 1 102 ? 10.821 -1.489 -4.227 1.00 96.56 102 HIS A O 1
ATOM 808 N N . THR A 1 103 ? 10.081 -2.694 -2.481 1.00 97.38 103 THR A N 1
ATOM 809 C CA . THR A 1 103 ? 9.919 -3.959 -3.204 1.00 97.38 103 THR A CA 1
ATOM 810 C C . THR A 1 103 ? 8.937 -3.803 -4.359 1.00 97.38 103 THR A C 1
ATOM 812 O O . THR A 1 103 ? 9.276 -4.166 -5.478 1.00 97.38 103 THR A O 1
ATOM 815 N N . TRP A 1 104 ? 7.766 -3.191 -4.132 1.00 98.50 104 TRP A N 1
ATOM 816 C CA . TRP A 1 104 ? 6.788 -2.947 -5.198 1.00 98.50 104 TRP A CA 1
ATOM 817 C C . TRP A 1 104 ? 7.399 -2.150 -6.358 1.00 98.50 104 TRP A C 1
ATOM 819 O O . TRP A 1 104 ? 7.258 -2.534 -7.515 1.00 98.50 104 TRP A O 1
ATOM 829 N N . ALA A 1 105 ? 8.133 -1.073 -6.055 1.00 98.12 105 ALA A N 1
ATOM 830 C CA . ALA A 1 105 ? 8.755 -0.229 -7.073 1.00 98.12 105 ALA A CA 1
ATOM 831 C C . ALA A 1 105 ? 9.850 -0.965 -7.861 1.00 98.12 105 ALA A C 1
ATOM 833 O O . ALA A 1 105 ? 9.915 -0.836 -9.082 1.00 98.12 105 ALA A O 1
ATOM 834 N N . THR A 1 106 ? 10.687 -1.745 -7.173 1.00 98.25 106 THR A N 1
ATOM 835 C CA . THR A 1 106 ? 11.738 -2.557 -7.800 1.00 98.25 106 THR A CA 1
ATOM 836 C C . THR A 1 106 ? 11.142 -3.630 -8.708 1.00 98.25 106 THR A C 1
ATOM 838 O O . THR A 1 106 ? 11.593 -3.780 -9.840 1.00 98.25 106 THR A O 1
ATOM 841 N N . LEU A 1 107 ? 10.107 -4.343 -8.253 1.00 98.50 107 LEU A N 1
ATOM 842 C CA . LEU A 1 107 ? 9.435 -5.371 -9.052 1.00 98.50 107 LEU A CA 1
ATOM 843 C C . LEU A 1 107 ? 8.717 -4.768 -10.262 1.00 98.50 107 LEU A C 1
ATOM 845 O O . LEU A 1 107 ? 8.853 -5.283 -11.366 1.00 98.50 107 LEU A O 1
ATOM 849 N N . ALA A 1 108 ? 8.020 -3.641 -10.088 1.00 98.50 108 ALA A N 1
ATOM 850 C CA . ALA A 1 108 ? 7.403 -2.922 -11.200 1.00 98.50 108 ALA A CA 1
ATOM 851 C C . ALA A 1 108 ? 8.446 -2.522 -12.256 1.00 98.50 108 ALA A C 1
ATOM 853 O O . ALA A 1 108 ? 8.211 -2.693 -13.450 1.00 98.50 108 ALA A O 1
ATOM 854 N N . ALA A 1 109 ? 9.613 -2.033 -11.824 1.00 98.19 109 ALA A N 1
ATOM 855 C CA . ALA A 1 109 ? 10.708 -1.710 -12.734 1.00 98.19 109 ALA A CA 1
ATOM 856 C C . ALA A 1 109 ? 11.249 -2.956 -13.455 1.00 98.19 109 ALA A C 1
ATOM 858 O O . ALA A 1 109 ? 11.502 -2.885 -14.651 1.00 98.19 109 ALA A O 1
ATOM 859 N N . GLY A 1 110 ? 11.375 -4.091 -12.758 1.00 97.94 110 GLY A N 1
ATOM 860 C CA . GLY A 1 110 ? 11.767 -5.372 -13.359 1.00 97.94 110 GLY A CA 1
ATOM 861 C C . GLY A 1 110 ? 10.744 -5.940 -14.352 1.00 97.94 110 GLY A C 1
ATOM 862 O O . GLY A 1 110 ? 11.109 -6.723 -15.217 1.00 97.94 110 GLY A O 1
ATOM 863 N N . LEU A 1 111 ? 9.481 -5.514 -14.262 1.00 98.00 111 LEU A N 1
ATOM 864 C CA . LEU A 1 111 ? 8.403 -5.823 -15.209 1.00 98.00 111 LEU A CA 1
ATOM 865 C C . LEU A 1 111 ? 8.307 -4.806 -16.366 1.00 98.00 111 LEU A C 1
ATOM 867 O O . LEU A 1 111 ? 7.272 -4.733 -17.042 1.00 98.00 111 LEU A O 1
ATOM 871 N N . ASP A 1 112 ? 9.338 -3.982 -16.561 1.00 97.75 112 ASP A N 1
ATOM 872 C CA . ASP A 1 112 ? 9.399 -2.911 -17.561 1.00 97.75 112 ASP A CA 1
ATOM 873 C C . ASP A 1 112 ? 8.243 -1.898 -17.458 1.00 97.75 112 ASP A C 1
ATOM 875 O O . ASP A 1 112 ? 7.821 -1.284 -18.442 1.00 97.75 112 ASP A O 1
ATOM 879 N N . VAL A 1 113 ? 7.698 -1.686 -16.253 1.00 97.81 113 VAL A N 1
ATOM 880 C CA . VAL A 1 113 ? 6.722 -0.613 -16.031 1.00 97.81 113 VAL A CA 1
ATOM 881 C C . VAL A 1 113 ? 7.435 0.738 -16.195 1.00 97.81 113 VAL A C 1
ATOM 883 O O . VAL A 1 113 ? 8.450 0.979 -15.534 1.00 97.81 113 VAL A O 1
ATOM 886 N N . PRO A 1 114 ? 6.909 1.669 -17.019 1.00 96.00 114 PRO A N 1
ATOM 887 C CA . PRO A 1 114 ? 7.552 2.960 -17.237 1.00 96.00 114 PRO A CA 1
ATOM 888 C C . PRO A 1 114 ? 7.792 3.727 -15.934 1.00 96.00 114 PRO A C 1
ATOM 890 O O . PRO A 1 114 ? 6.912 3.786 -15.069 1.00 96.00 114 PRO A O 1
ATOM 893 N N . LYS A 1 115 ? 8.951 4.392 -15.824 1.00 92.25 115 LYS A N 1
ATOM 894 C CA . LYS A 1 115 ? 9.328 5.177 -14.633 1.00 92.25 115 LYS A CA 1
ATOM 895 C C . LYS A 1 115 ? 8.265 6.198 -14.235 1.00 92.25 115 LYS A C 1
ATOM 897 O O . LYS A 1 115 ? 7.996 6.331 -13.047 1.00 92.25 115 LYS A O 1
ATOM 902 N N . ASP A 1 116 ? 7.609 6.839 -15.198 1.00 90.81 116 ASP A N 1
ATOM 903 C CA . ASP A 1 116 ? 6.533 7.801 -14.926 1.00 90.81 116 ASP A CA 1
ATOM 904 C C . ASP A 1 116 ? 5.297 7.134 -14.314 1.00 90.81 116 ASP A C 1
ATOM 906 O O . ASP A 1 116 ? 4.636 7.712 -13.455 1.00 90.81 116 ASP A O 1
ATOM 910 N N . THR A 1 117 ? 5.010 5.882 -14.687 1.00 94.00 117 THR A N 1
ATOM 911 C CA . THR A 1 117 ? 3.916 5.105 -14.084 1.00 94.00 117 THR A CA 1
ATOM 912 C C . THR A 1 117 ? 4.257 4.701 -12.653 1.00 94.00 117 THR A C 1
ATOM 914 O O . THR A 1 117 ? 3.423 4.861 -11.763 1.00 94.00 117 THR A O 1
ATOM 917 N N . ILE A 1 118 ? 5.494 4.260 -12.400 1.00 95.00 118 ILE A N 1
ATOM 918 C CA . ILE A 1 118 ? 5.984 3.972 -11.042 1.00 95.00 118 ILE A CA 1
ATOM 919 C C . ILE A 1 118 ? 5.968 5.252 -10.195 1.00 95.00 118 ILE A C 1
ATOM 921 O O . ILE A 1 118 ? 5.473 5.249 -9.069 1.00 95.00 118 ILE A O 1
ATOM 925 N N . ALA A 1 119 ? 6.447 6.373 -10.734 1.00 91.19 119 ALA A N 1
ATOM 926 C CA . ALA A 1 119 ? 6.433 7.664 -10.058 1.00 91.19 119 ALA A CA 1
ATOM 927 C C . ALA A 1 119 ? 5.001 8.099 -9.716 1.00 91.19 119 ALA A C 1
ATOM 929 O O . ALA A 1 119 ? 4.734 8.444 -8.565 1.00 91.19 119 ALA A O 1
ATOM 930 N N . ALA A 1 120 ? 4.065 8.004 -10.663 1.00 89.88 120 ALA A N 1
ATOM 931 C CA . ALA A 1 120 ? 2.658 8.323 -10.439 1.00 89.88 120 ALA A CA 1
ATOM 932 C C . ALA A 1 120 ? 2.008 7.415 -9.380 1.00 89.88 120 ALA A C 1
ATOM 934 O O . ALA A 1 120 ? 1.225 7.909 -8.558 1.00 89.88 120 ALA A O 1
ATOM 935 N N . ALA A 1 121 ? 2.340 6.119 -9.367 1.00 92.56 121 ALA A N 1
ATOM 936 C CA . ALA A 1 121 ? 1.881 5.147 -8.370 1.00 92.56 121 ALA A CA 1
ATOM 937 C C . ALA A 1 121 ? 2.380 5.495 -6.958 1.00 92.56 121 ALA A C 1
ATOM 939 O O . ALA A 1 121 ? 1.618 5.473 -5.994 1.00 92.56 121 ALA A O 1
ATOM 940 N N . LEU A 1 122 ? 3.644 5.914 -6.848 1.00 90.31 122 LEU A N 1
ATOM 941 C CA . LEU A 1 122 ? 4.275 6.374 -5.606 1.00 90.31 122 LEU A CA 1
ATOM 942 C C . LEU A 1 122 ? 3.953 7.840 -5.265 1.00 90.31 122 LEU A C 1
ATOM 944 O O . LEU A 1 122 ? 4.522 8.403 -4.326 1.00 90.31 122 LEU A O 1
ATOM 948 N N . GLY A 1 123 ? 3.073 8.479 -6.047 1.00 82.62 123 GLY A N 1
ATOM 949 C CA . GLY A 1 123 ? 2.689 9.885 -5.933 1.00 82.62 123 GLY A CA 1
ATOM 950 C C . GLY A 1 123 ? 3.861 10.865 -5.982 1.00 82.62 123 GLY A C 1
ATOM 951 O O . GLY A 1 123 ? 3.774 11.944 -5.389 1.00 82.62 123 GLY A O 1
ATOM 952 N N . HIS A 1 124 ? 4.922 10.512 -6.703 1.00 79.38 124 HIS A N 1
ATOM 953 C CA . HIS A 1 124 ? 6.007 11.393 -7.130 1.00 79.38 124 HIS A CA 1
ATOM 954 C C . HIS A 1 124 ? 5.624 12.123 -8.436 1.00 79.38 124 HIS A C 1
ATOM 956 O O . HIS A 1 124 ? 4.686 11.714 -9.115 1.00 79.38 124 HIS A O 1
ATOM 962 N N . GLY A 1 125 ? 6.286 13.241 -8.757 1.00 60.78 125 GLY A N 1
ATOM 963 C CA . GLY A 1 125 ? 6.067 13.985 -10.013 1.00 60.78 125 GLY A CA 1
ATOM 964 C C . GLY A 1 125 ? 4.736 14.744 -10.070 1.00 60.78 125 GLY A C 1
ATOM 965 O O . GLY A 1 125 ? 3.761 14.253 -10.617 1.00 60.78 125 GLY A O 1
ATOM 966 N N . ALA A 1 126 ? 4.656 15.904 -9.423 1.00 55.47 126 ALA A N 1
ATOM 967 C CA . ALA A 1 126 ? 3.563 16.866 -9.627 1.00 55.47 126 ALA A CA 1
ATOM 968 C C . ALA A 1 126 ? 4.122 18.285 -9.817 1.00 55.47 126 ALA A C 1
ATOM 970 O O . ALA A 1 126 ? 3.502 19.258 -9.405 1.00 55.47 126 ALA A O 1
ATOM 971 N N . ASN A 1 127 ? 5.344 18.386 -10.348 1.00 53.12 127 ASN A N 1
ATOM 972 C CA . ASN A 1 127 ? 6.124 19.625 -10.342 1.00 53.12 127 ASN A CA 1
ATOM 973 C C . ASN A 1 127 ? 6.698 19.968 -11.725 1.00 53.12 127 ASN A C 1
ATOM 975 O O . ASN A 1 127 ? 7.559 20.842 -11.810 1.00 53.12 127 ASN A O 1
ATOM 979 N N . THR A 1 128 ? 6.290 19.283 -12.799 1.00 56.56 128 THR A N 1
ATOM 980 C CA . THR A 1 128 ? 6.736 19.637 -14.152 1.00 56.56 128 THR A CA 1
ATOM 981 C C . THR A 1 128 ? 5.651 20.420 -14.881 1.00 56.56 128 THR A C 1
ATOM 983 O O . THR A 1 128 ? 4.464 20.205 -14.658 1.00 56.56 128 THR A O 1
ATOM 986 N N . VAL A 1 129 ? 6.050 21.339 -15.766 1.00 53.59 129 VAL A N 1
ATOM 987 C CA . VAL A 1 129 ? 5.118 22.142 -16.585 1.00 53.59 129 VAL A CA 1
ATOM 988 C C . VAL A 1 129 ? 4.169 21.242 -17.393 1.00 53.59 129 VAL A C 1
ATOM 990 O O . VAL A 1 129 ? 3.022 21.606 -17.627 1.00 53.59 129 VAL A O 1
ATOM 993 N N . THR A 1 130 ? 4.618 20.039 -17.755 1.00 51.66 130 THR A N 1
ATOM 994 C CA . THR A 1 130 ? 3.844 19.026 -18.482 1.00 51.66 130 THR A CA 1
ATOM 995 C C . THR A 1 130 ? 2.662 18.473 -17.675 1.00 51.66 130 THR A C 1
ATOM 997 O O . THR A 1 130 ? 1.611 18.209 -18.255 1.00 51.66 130 THR A O 1
ATOM 1000 N N . ASP A 1 131 ? 2.788 18.371 -16.344 1.00 54.94 131 ASP A N 1
ATOM 1001 C CA . ASP A 1 131 ? 1.737 17.852 -15.449 1.00 54.94 131 ASP A CA 1
ATOM 1002 C C . ASP A 1 131 ? 0.500 18.774 -15.386 1.00 54.94 131 ASP A C 1
ATOM 1004 O O . ASP A 1 131 ? -0.555 18.364 -14.909 1.00 54.94 131 ASP A O 1
ATOM 1008 N N . VAL A 1 132 ? 0.618 20.022 -15.859 1.00 53.81 132 VAL A N 1
ATOM 1009 C CA . VAL A 1 132 ? -0.481 21.003 -15.910 1.00 53.81 132 VAL A CA 1
ATOM 1010 C C . VAL A 1 132 ? -1.401 20.770 -17.117 1.00 53.81 132 VAL A C 1
ATOM 1012 O O . VAL A 1 132 ? -2.561 21.170 -17.081 1.00 53.81 132 VAL A O 1
ATOM 1015 N N . TYR A 1 133 ? -0.905 20.121 -18.178 1.00 46.78 133 TYR A N 1
ATOM 1016 C CA . TYR A 1 133 ? -1.619 19.999 -19.457 1.00 46.78 133 TYR A CA 1
ATOM 1017 C C . TYR A 1 133 ? -2.046 18.569 -19.810 1.00 46.78 133 TYR A C 1
ATOM 1019 O O . TYR A 1 133 ? -2.886 18.396 -20.692 1.00 46.78 133 TYR A O 1
ATOM 1027 N N . ILE A 1 134 ? -1.481 17.545 -19.163 1.00 62.25 134 ILE A N 1
ATOM 1028 C CA . ILE A 1 134 ? -1.772 16.137 -19.457 1.00 62.25 134 ILE A CA 1
ATOM 1029 C C . ILE A 1 134 ? -2.173 15.420 -18.170 1.00 62.25 134 ILE A C 1
ATOM 1031 O O . ILE A 1 134 ? -1.339 15.167 -17.301 1.00 62.25 134 ILE A O 1
ATOM 1035 N N . ASP A 1 135 ? -3.440 15.017 -18.086 1.00 70.00 135 ASP A N 1
ATOM 1036 C CA . ASP A 1 135 ? -3.897 14.124 -17.027 1.00 70.00 135 ASP A CA 1
ATOM 1037 C C . ASP A 1 135 ? -3.264 12.739 -17.205 1.00 70.00 135 ASP A C 1
ATOM 1039 O O . ASP A 1 135 ? -3.454 12.051 -18.212 1.00 70.00 135 ASP A O 1
ATOM 1043 N N . PHE A 1 136 ? -2.495 12.308 -16.205 1.00 78.81 136 PHE A N 1
ATOM 1044 C CA . PHE A 1 136 ? -1.910 10.973 -16.195 1.00 78.81 136 PHE A CA 1
ATOM 1045 C C . PHE A 1 136 ? -3.017 9.904 -16.163 1.00 78.81 136 PHE A C 1
ATOM 1047 O O . PHE A 1 136 ? -3.829 9.858 -15.235 1.00 78.81 136 PHE A O 1
ATOM 1054 N N . ASP A 1 137 ? -2.996 8.976 -17.125 1.00 86.19 137 ASP A N 1
ATOM 1055 C CA . ASP A 1 137 ? -3.927 7.846 -17.158 1.00 86.19 137 ASP A CA 1
ATOM 1056 C C . ASP A 1 137 ? -3.665 6.865 -16.004 1.00 86.19 137 ASP A C 1
ATOM 1058 O O . ASP A 1 137 ? -2.808 5.976 -16.076 1.00 86.19 137 ASP A O 1
ATOM 1062 N N . ARG A 1 138 ? -4.450 7.006 -14.930 1.00 87.06 138 ARG A N 1
ATOM 1063 C CA . ARG A 1 138 ? -4.361 6.182 -13.717 1.00 87.06 138 ARG A CA 1
ATOM 1064 C C . ARG A 1 138 ? -4.563 4.688 -13.968 1.00 87.06 138 ARG A C 1
ATOM 1066 O O . ARG A 1 138 ? -4.047 3.897 -13.182 1.00 87.06 138 ARG A O 1
ATOM 1073 N N . ARG A 1 139 ? -5.195 4.280 -15.074 1.00 92.00 139 ARG A N 1
ATOM 1074 C CA . ARG A 1 139 ? -5.339 2.856 -15.424 1.00 92.00 139 ARG A CA 1
ATOM 1075 C C . ARG A 1 139 ? -3.986 2.174 -15.621 1.00 92.00 139 ARG A C 1
ATOM 1077 O O . ARG A 1 139 ? -3.861 0.988 -15.339 1.00 92.00 139 ARG A O 1
ATOM 1084 N N . LYS A 1 140 ? -2.948 2.917 -16.027 1.00 95.25 140 LYS A N 1
ATOM 1085 C CA . LYS A 1 140 ? -1.577 2.388 -16.128 1.00 95.25 140 LYS A CA 1
ATOM 1086 C C . LYS A 1 140 ? -1.034 1.932 -14.773 1.00 95.25 140 LYS A C 1
ATOM 1088 O O . LYS A 1 140 ? -0.334 0.927 -14.709 1.00 95.25 140 LYS A O 1
ATOM 1093 N N . VAL A 1 141 ? -1.382 2.638 -13.692 1.00 96.12 141 VAL A N 1
ATOM 1094 C CA . VAL A 1 141 ? -1.013 2.242 -12.323 1.00 96.12 141 VAL A CA 1
ATOM 1095 C C . VAL A 1 141 ? -1.763 0.981 -11.910 1.00 96.12 141 VAL A C 1
ATOM 1097 O O . VAL A 1 141 ? -1.157 0.099 -11.315 1.00 96.12 141 VAL A O 1
ATOM 1100 N N . ASP A 1 142 ? -3.044 0.866 -12.261 1.00 97.38 142 ASP A N 1
ATOM 1101 C CA . ASP A 1 142 ? -3.835 -0.329 -11.949 1.00 97.38 142 ASP A CA 1
ATOM 1102 C C . ASP A 1 142 ? -3.270 -1.572 -12.655 1.00 97.38 142 ASP A C 1
ATOM 1104 O O . ASP A 1 142 ? -3.062 -2.601 -12.015 1.00 97.38 142 ASP A O 1
ATOM 1108 N N . VAL A 1 143 ? -2.945 -1.458 -13.949 1.00 98.25 143 VAL A N 1
ATOM 1109 C CA . VAL A 1 143 ? -2.302 -2.534 -14.725 1.00 98.25 143 VAL A CA 1
ATOM 1110 C C . VAL A 1 143 ? -0.939 -2.895 -14.135 1.00 98.25 143 VAL A C 1
ATOM 1112 O O . VAL A 1 143 ? -0.638 -4.073 -13.966 1.00 98.25 143 VAL A O 1
ATOM 1115 N N . ALA A 1 144 ? -0.119 -1.899 -13.784 1.00 98.38 144 ALA A N 1
ATOM 1116 C CA . ALA A 1 144 ? 1.175 -2.142 -13.153 1.00 98.38 144 ALA A CA 1
ATOM 1117 C C . ALA A 1 144 ? 1.030 -2.858 -11.803 1.00 98.38 144 ALA A C 1
ATOM 1119 O O . ALA A 1 144 ? 1.756 -3.813 -11.543 1.00 98.38 144 ALA A O 1
ATOM 1120 N N . ASN A 1 145 ? 0.083 -2.429 -10.962 1.00 98.50 145 ASN A N 1
ATOM 1121 C CA . ASN A 1 145 ? -0.152 -3.058 -9.667 1.00 98.50 145 ASN A CA 1
ATOM 1122 C C . ASN A 1 145 ? -0.589 -4.514 -9.832 1.00 98.50 145 ASN A C 1
ATOM 1124 O O . ASN A 1 145 ? -0.034 -5.380 -9.167 1.00 98.50 145 ASN A O 1
ATOM 1128 N N . ARG A 1 146 ? -1.517 -4.793 -10.758 1.00 98.50 146 ARG A N 1
ATOM 1129 C CA . ARG A 1 146 ? -1.960 -6.160 -11.055 1.00 98.50 146 ARG A CA 1
ATOM 1130 C C . ARG A 1 146 ? -0.783 -7.059 -11.441 1.00 98.50 146 ARG A C 1
ATOM 1132 O O . ARG A 1 146 ? -0.558 -8.053 -10.763 1.00 98.50 146 ARG A O 1
ATOM 1139 N N . ARG A 1 147 ? 0.047 -6.631 -12.403 1.00 98.56 147 ARG A N 1
ATOM 1140 C CA . ARG A 1 147 ? 1.243 -7.381 -12.841 1.00 98.56 147 ARG A CA 1
ATOM 1141 C C . ARG A 1 147 ? 2.232 -7.655 -11.702 1.00 98.56 147 ARG A C 1
ATOM 1143 O O . ARG A 1 147 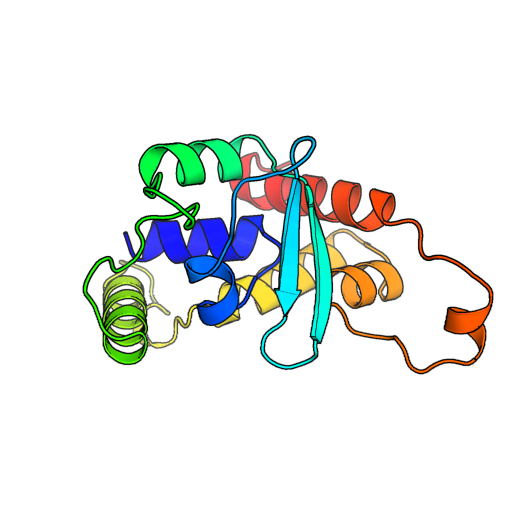? 2.787 -8.741 -11.623 1.00 98.56 147 ARG A O 1
ATOM 1150 N N . VAL A 1 148 ? 2.461 -6.688 -10.808 1.00 98.69 148 VAL A N 1
ATOM 1151 C CA . VAL A 1 148 ? 3.343 -6.891 -9.642 1.00 98.69 148 VAL A CA 1
ATOM 1152 C C . VAL A 1 148 ? 2.763 -7.922 -8.674 1.00 98.69 148 VAL A C 1
ATOM 1154 O O . VAL A 1 148 ? 3.511 -8.710 -8.099 1.00 98.69 148 VAL A O 1
ATOM 1157 N N . ILE A 1 149 ? 1.446 -7.917 -8.468 1.00 98.56 149 ILE A N 1
ATOM 1158 C CA . ILE A 1 149 ? 0.792 -8.889 -7.590 1.00 98.56 149 ILE A CA 1
ATOM 1159 C C . ILE A 1 149 ? 0.825 -10.284 -8.228 1.00 98.56 149 ILE A C 1
ATOM 1161 O O . ILE A 1 149 ? 1.131 -11.241 -7.520 1.00 98.56 149 ILE A O 1
ATOM 1165 N N . ASP A 1 150 ? 0.589 -10.389 -9.538 1.00 98.38 150 ASP A N 1
ATOM 1166 C CA . ASP A 1 150 ? 0.657 -11.652 -10.289 1.00 98.38 150 ASP A CA 1
ATOM 1167 C C . ASP A 1 150 ? 2.044 -12.291 -10.192 1.00 98.38 150 ASP A C 1
ATOM 1169 O O . ASP A 1 150 ? 2.159 -13.445 -9.777 1.00 98.38 150 ASP A O 1
ATOM 1173 N N . LEU A 1 151 ? 3.099 -11.501 -10.398 1.00 97.88 151 LEU A N 1
ATOM 1174 C CA . LEU A 1 151 ? 4.479 -11.958 -10.246 1.00 97.88 151 LEU A CA 1
ATOM 1175 C C . LEU A 1 151 ? 4.758 -12.544 -8.852 1.00 97.88 151 LEU A C 1
ATOM 1177 O O . LEU A 1 151 ? 5.444 -13.554 -8.718 1.00 97.88 151 LEU A O 1
ATOM 1181 N N . VAL A 1 152 ? 4.260 -11.898 -7.794 1.00 96.75 152 VAL A N 1
ATOM 1182 C CA . VAL A 1 152 ? 4.599 -12.263 -6.407 1.00 96.75 152 VAL A CA 1
ATOM 1183 C C . VAL A 1 152 ? 3.734 -13.393 -5.862 1.00 96.75 152 VAL A C 1
ATOM 1185 O O . VAL A 1 152 ? 4.216 -14.184 -5.050 1.00 96.75 152 VAL A O 1
ATOM 1188 N N . LEU A 1 153 ? 2.453 -13.439 -6.230 1.00 95.12 153 LEU A N 1
ATOM 1189 C CA . LEU A 1 153 ? 1.488 -14.366 -5.635 1.00 95.12 153 LEU A CA 1
ATOM 1190 C C . LEU A 1 153 ? 1.129 -15.541 -6.540 1.00 95.12 153 LEU A C 1
ATOM 1192 O O . LEU A 1 153 ? 0.787 -16.597 -6.011 1.00 95.12 153 LEU A O 1
ATOM 1196 N N . HIS A 1 154 ? 1.236 -15.370 -7.858 1.00 93.62 154 HIS A N 1
ATOM 1197 C CA . HIS A 1 154 ? 0.825 -16.370 -8.848 1.00 93.62 154 HIS A CA 1
ATOM 1198 C C . HIS A 1 154 ? 2.006 -16.889 -9.682 1.00 93.62 154 HIS A C 1
ATOM 1200 O O . HIS A 1 154 ? 1.916 -17.976 -10.244 1.00 93.62 154 HIS A O 1
ATOM 1206 N N . GLY A 1 155 ? 3.145 -16.186 -9.671 1.00 87.00 155 GLY A N 1
ATOM 1207 C CA . GLY A 1 155 ? 4.363 -16.587 -10.384 1.00 87.00 155 GLY A CA 1
ATOM 1208 C C . GLY A 1 155 ? 4.285 -16.358 -11.896 1.00 87.00 155 GLY A C 1
ATOM 1209 O O . GLY A 1 155 ? 4.960 -17.065 -12.644 1.00 87.00 155 GLY A O 1
ATOM 1210 N N . GLU A 1 156 ? 3.450 -15.405 -12.318 1.00 68.38 156 GLU A N 1
ATOM 1211 C CA . GLU A 1 156 ? 3.151 -15.056 -13.716 1.00 68.38 156 GLU A CA 1
ATOM 1212 C C . GLU A 1 156 ? 3.845 -13.764 -14.179 1.00 68.38 156 GLU A C 1
ATOM 1214 O O . GLU A 1 156 ? 4.019 -12.834 -13.355 1.00 68.38 156 GLU A O 1
#

Sequence (156 aa):
MALDVFRLSFLLIGINPVDLVALGAPVNGRVEYRRAKTGRLYSVKLEPEASALIEKYRGAGARLLDFGRGLPYKTFLVRVTRGLHSLDVPFAAELTIYWGRHTWATLAAGLDVPKDTIAAALGHGANTVTDVYIDFDRRKVDVANRRVIDLVLHGE

pLDDT: mean 91.23, std 11.0, range [46.78, 98.69]